Protein AF-A0A2K3KKZ9-F1 (afdb_monomer_lite)

Sequence (57 aa):
MSKILRVLNAVRSLEIGISLSIQQYKLLTPSVLIGRLINAHQHLLALRISEYLGMNQ

Foldseek 3Di:
DVLLVVLVCVCCPPVNNDDADSVNSVVDDLVVVLVVCVVSVVNVVSVVNCVSVVVVD

Structure (mmCIF, N/CA/C/O backbone):
data_AF-A0A2K3KKZ9-F1
#
_entry.id   AF-A0A2K3KKZ9-F1
#
loop_
_atom_site.group_PDB
_atom_site.id
_atom_site.type_symbol
_atom_site.label_atom_id
_atom_site.label_alt_id
_atom_site.label_comp_id
_atom_site.label_asym_id
_atom_site.label_entity_id
_atom_site.label_seq_id
_atom_site.pdbx_PDB_ins_code
_atom_site.Cartn_x
_atom_site.Cartn_y
_atom_site.Cartn_z
_atom_site.occupancy
_atom_site.B_iso_or_equiv
_atom_site.auth_seq_id
_atom_site.auth_comp_id
_atom_site.auth_asym_id
_atom_site.auth_atom_id
_atom_site.pdbx_PDB_model_num
ATOM 1 N N . MET A 1 1 ? -10.154 2.310 11.996 1.00 63.31 1 MET A N 1
ATOM 2 C CA . MET A 1 1 ? -8.692 2.040 12.034 1.00 63.31 1 MET A CA 1
ATOM 3 C C . MET A 1 1 ? -8.234 0.847 11.196 1.00 63.31 1 MET A C 1
ATOM 5 O O . MET A 1 1 ? -7.272 0.994 10.456 1.00 63.31 1 MET A O 1
ATOM 9 N N . SER A 1 2 ? -8.910 -0.307 11.248 1.00 85.56 2 SER A N 1
ATOM 10 C CA . SER A 1 2 ? -8.446 -1.539 10.576 1.00 85.56 2 SER A CA 1
ATOM 11 C C . SER A 1 2 ? -8.304 -1.434 9.040 1.00 85.56 2 SER A C 1
ATOM 13 O O . SER A 1 2 ? -7.364 -1.986 8.473 1.00 85.56 2 SER A O 1
ATOM 15 N N . LYS A 1 3 ? -9.174 -0.668 8.356 1.00 88.44 3 LYS A N 1
ATOM 16 C CA . LYS A 1 3 ? -9.052 -0.422 6.903 1.00 88.44 3 LYS A CA 1
ATOM 17 C C . LYS A 1 3 ? -7.769 0.333 6.535 1.00 88.44 3 LYS A C 1
ATOM 19 O O . LYS A 1 3 ? -7.070 -0.077 5.619 1.00 88.44 3 LYS A O 1
ATOM 24 N N . ILE A 1 4 ? -7.436 1.371 7.303 1.00 90.19 4 ILE A N 1
ATOM 25 C CA . ILE A 1 4 ? -6.259 2.225 7.088 1.00 90.19 4 ILE A CA 1
ATOM 26 C C . ILE A 1 4 ? -4.963 1.415 7.195 1.00 90.19 4 ILE A C 1
ATOM 28 O O . ILE A 1 4 ? -4.103 1.514 6.329 1.00 90.19 4 ILE A O 1
ATOM 32 N N . LEU A 1 5 ? -4.837 0.584 8.235 1.00 92.38 5 LEU A N 1
ATOM 33 C CA . LEU A 1 5 ? -3.645 -0.245 8.432 1.00 92.38 5 LEU A CA 1
ATOM 34 C C . LEU A 1 5 ? -3.473 -1.288 7.323 1.00 92.38 5 LEU A C 1
ATOM 36 O O . LEU A 1 5 ? -2.355 -1.498 6.870 1.00 92.38 5 LEU A O 1
ATOM 40 N N . ARG A 1 6 ? -4.565 -1.896 6.840 1.00 94.00 6 ARG A N 1
ATOM 41 C CA . ARG A 1 6 ? -4.500 -2.835 5.708 1.00 94.00 6 ARG A CA 1
ATOM 42 C C . ARG A 1 6 ? -4.010 -2.161 4.430 1.00 94.00 6 ARG A C 1
ATOM 44 O O . ARG A 1 6 ? -3.130 -2.703 3.772 1.00 94.00 6 ARG A O 1
ATOM 51 N N . VAL A 1 7 ? -4.524 -0.971 4.119 1.00 94.81 7 VAL A N 1
ATOM 52 C CA . VAL A 1 7 ? -4.064 -0.202 2.955 1.00 94.81 7 VAL A CA 1
ATOM 53 C C . VAL A 1 7 ? -2.596 0.198 3.114 1.00 94.81 7 VAL A C 1
ATOM 55 O O . VAL A 1 7 ? -1.814 -0.002 2.192 1.00 94.81 7 VAL A O 1
ATOM 58 N N . LEU A 1 8 ? -2.190 0.684 4.292 1.00 94.31 8 LEU A N 1
ATOM 59 C CA . LEU A 1 8 ? -0.791 1.028 4.574 1.00 94.31 8 LEU A CA 1
ATOM 60 C C . LEU A 1 8 ? 0.158 -0.163 4.443 1.00 94.31 8 LEU A C 1
ATOM 62 O O . LEU A 1 8 ? 1.245 -0.006 3.898 1.00 94.31 8 LEU A O 1
ATOM 66 N N . ASN A 1 9 ? -0.243 -1.340 4.917 1.00 94.19 9 ASN A N 1
ATOM 67 C CA . ASN A 1 9 ? 0.564 -2.549 4.782 1.00 94.19 9 ASN A CA 1
ATOM 68 C C . ASN A 1 9 ? 0.693 -2.975 3.316 1.00 94.19 9 ASN A C 1
ATOM 70 O O . ASN A 1 9 ? 1.787 -3.328 2.893 1.00 94.19 9 ASN A O 1
ATOM 74 N N . ALA A 1 10 ? -0.390 -2.892 2.537 1.00 94.94 10 ALA A N 1
ATOM 75 C CA . ALA A 1 10 ? -0.366 -3.244 1.120 1.00 94.94 10 ALA A CA 1
ATOM 76 C C . ALA A 1 10 ? 0.603 -2.354 0.326 1.00 94.94 10 ALA A C 1
ATOM 78 O O . ALA A 1 10 ? 1.432 -2.858 -0.425 1.00 94.94 10 ALA A O 1
ATOM 79 N N . VAL A 1 11 ? 0.550 -1.035 0.531 1.00 94.44 11 VAL A N 1
ATOM 80 C CA . VAL A 1 11 ? 1.381 -0.086 -0.234 1.00 94.44 11 VAL A CA 1
ATOM 81 C C . VAL A 1 11 ? 2.846 -0.072 0.213 1.00 94.44 11 VAL A C 1
ATOM 83 O O . VAL A 1 11 ? 3.723 0.237 -0.587 1.00 94.44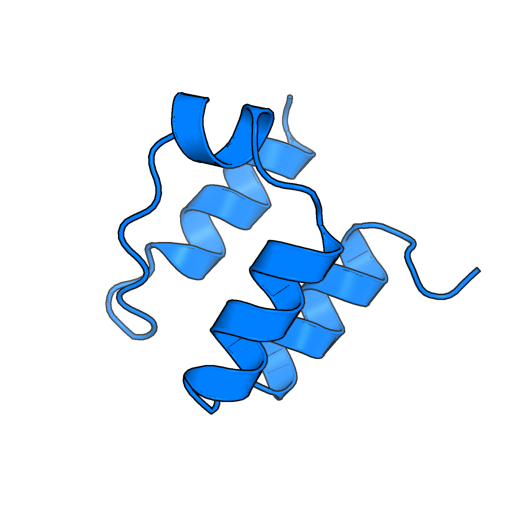 11 VAL A O 1
ATOM 86 N N . ARG A 1 12 ? 3.127 -0.441 1.469 1.00 93.75 12 ARG A N 1
ATOM 87 C CA . ARG A 1 12 ? 4.493 -0.579 2.003 1.00 93.75 12 ARG A CA 1
ATOM 88 C C . ARG A 1 12 ? 5.121 -1.949 1.746 1.00 93.75 12 ARG A C 1
ATOM 90 O O . ARG A 1 12 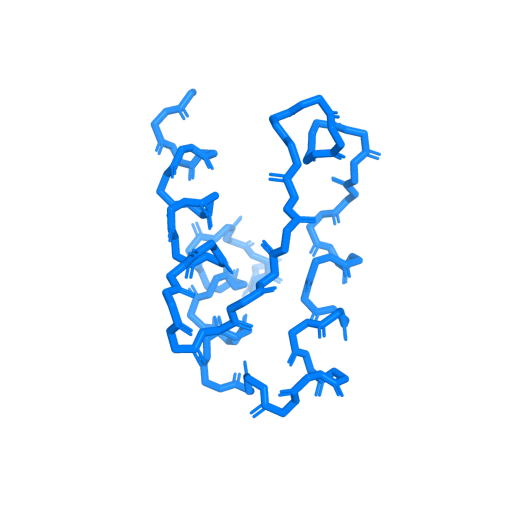? 6.2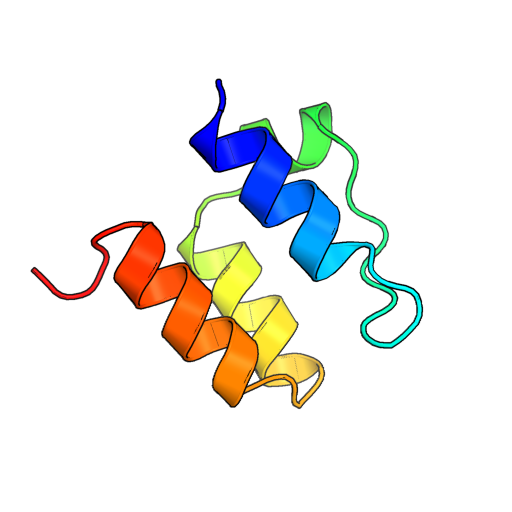54 -2.160 2.171 1.00 93.75 12 ARG A O 1
ATOM 97 N N . SER A 1 13 ? 4.403 -2.881 1.112 1.00 94.06 13 SER A N 1
ATOM 98 C CA . SER A 1 13 ? 4.978 -4.171 0.723 1.00 94.06 13 SER A CA 1
ATOM 99 C C . SER A 1 13 ? 6.253 -3.950 -0.093 1.00 94.06 13 SER A C 1
ATOM 101 O O . SER A 1 13 ? 6.318 -3.011 -0.888 1.00 94.06 13 SER A O 1
ATOM 103 N N . LEU A 1 14 ? 7.259 -4.810 0.091 1.00 89.38 14 LEU A N 1
ATOM 104 C CA . LEU A 1 14 ? 8.554 -4.704 -0.595 1.00 89.38 14 LEU A CA 1
ATOM 105 C C . LEU A 1 14 ? 8.409 -4.696 -2.124 1.00 89.38 14 LEU A C 1
ATOM 107 O O . LEU A 1 14 ? 9.172 -4.024 -2.805 1.00 89.38 14 LEU A O 1
ATOM 111 N N . GLU A 1 15 ? 7.395 -5.382 -2.646 1.00 88.62 15 GLU A N 1
ATOM 112 C CA . GLU A 1 15 ? 7.081 -5.441 -4.079 1.00 88.62 15 GLU A CA 1
ATOM 113 C C . GLU A 1 15 ? 6.557 -4.107 -4.644 1.00 88.62 15 GLU A C 1
ATOM 115 O O . GLU A 1 15 ? 6.584 -3.894 -5.852 1.00 88.62 15 GLU A O 1
ATOM 120 N N . ILE A 1 16 ? 6.076 -3.205 -3.779 1.00 92.62 16 ILE A N 1
ATOM 121 C CA . ILE A 1 16 ? 5.412 -1.949 -4.166 1.00 92.62 16 ILE A CA 1
ATOM 122 C C . ILE A 1 16 ? 6.223 -0.724 -3.759 1.00 92.62 16 ILE A C 1
ATOM 124 O O . ILE A 1 16 ? 6.276 0.252 -4.504 1.00 92.62 16 ILE A O 1
ATOM 128 N N . GLY A 1 17 ? 6.862 -0.762 -2.589 1.00 89.00 17 GLY A N 1
ATOM 129 C CA . GLY A 1 17 ? 7.864 0.224 -2.189 1.00 89.00 17 GLY A CA 1
ATOM 130 C C . GLY A 1 17 ? 7.336 1.643 -1.946 1.00 89.00 17 GLY A C 1
ATOM 131 O O . GLY A 1 17 ? 8.129 2.585 -1.908 1.00 89.00 17 GLY A O 1
ATOM 132 N N . ILE A 1 18 ? 6.025 1.842 -1.753 1.00 89.62 18 ILE A N 1
ATOM 133 C CA . ILE A 1 18 ? 5.486 3.170 -1.436 1.00 89.62 18 ILE A CA 1
ATOM 134 C C . ILE A 1 18 ? 5.701 3.461 0.052 1.00 89.62 18 ILE A C 1
ATOM 136 O O . ILE A 1 18 ? 4.942 3.047 0.934 1.00 89.62 18 ILE A O 1
ATOM 140 N N . SER A 1 19 ? 6.730 4.257 0.323 1.00 89.12 19 SER A N 1
ATOM 141 C CA . SER A 1 19 ? 7.006 4.814 1.646 1.00 89.12 19 SER A CA 1
ATOM 142 C C . SER A 1 19 ? 5.962 5.870 2.014 1.00 89.12 19 SER A C 1
ATOM 144 O O . SER A 1 19 ? 6.046 7.026 1.601 1.00 89.12 19 SER A O 1
ATOM 146 N N . LEU A 1 20 ? 4.958 5.474 2.797 1.00 90.81 20 LEU A N 1
ATOM 147 C CA . LEU A 1 20 ? 3.892 6.364 3.265 1.00 90.81 20 LEU A CA 1
ATOM 148 C C . LEU A 1 20 ? 3.695 6.218 4.771 1.00 90.81 20 LEU A C 1
ATOM 150 O O . LEU A 1 20 ? 3.361 5.132 5.233 1.00 90.81 20 LEU A O 1
ATOM 154 N N . SER A 1 21 ? 3.863 7.278 5.560 1.00 90.94 21 SER A N 1
ATOM 155 C CA . SER A 1 21 ? 3.604 7.265 7.007 1.00 90.94 21 SER A CA 1
ATOM 156 C C . SER A 1 21 ? 2.097 7.256 7.319 1.00 90.94 21 SER A C 1
ATOM 158 O O . SER A 1 21 ? 1.272 7.642 6.493 1.00 90.94 21 SER A O 1
ATOM 160 N N . ILE A 1 22 ? 1.705 6.839 8.530 1.00 90.31 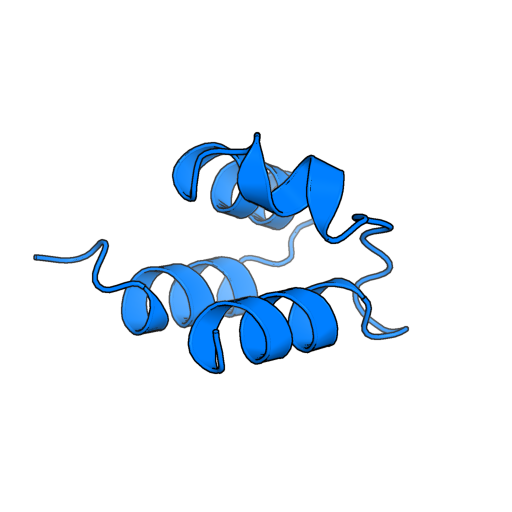22 ILE A N 1
ATOM 161 C CA . ILE A 1 22 ? 0.292 6.894 8.957 1.00 90.31 22 ILE A CA 1
ATOM 162 C C . ILE A 1 22 ? -0.236 8.336 8.989 1.00 90.31 22 ILE A C 1
ATOM 164 O O . ILE A 1 22 ? -1.401 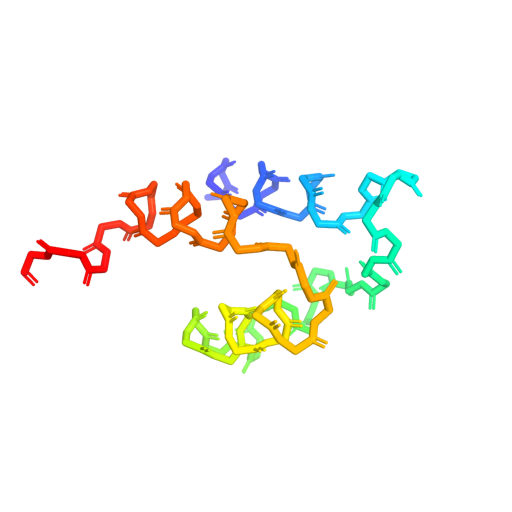8.572 8.682 1.00 90.31 22 ILE A O 1
ATOM 168 N N . GLN A 1 23 ? 0.613 9.305 9.340 1.00 91.69 23 GLN A N 1
ATOM 169 C CA . GLN A 1 23 ? 0.252 10.722 9.343 1.00 91.69 23 GLN A CA 1
ATOM 170 C C . GLN A 1 23 ? 0.061 11.236 7.915 1.00 91.69 23 GLN A C 1
ATOM 172 O O . GLN A 1 23 ? -0.948 11.873 7.633 1.00 91.69 23 GLN A O 1
ATOM 177 N N . GLN A 1 24 ? 0.971 10.885 7.002 1.00 91.06 24 GLN A N 1
ATOM 178 C CA . GLN A 1 24 ? 0.841 11.226 5.586 1.00 91.06 24 GLN A CA 1
ATOM 179 C C . GLN A 1 24 ? -0.428 10.618 4.990 1.00 91.06 24 GLN A C 1
ATOM 181 O O . GLN A 1 24 ? -1.168 11.325 4.323 1.00 91.06 24 GLN A O 1
ATOM 186 N N . TYR A 1 25 ? -0.726 9.348 5.283 1.00 90.44 25 TYR A N 1
ATOM 187 C CA . TYR A 1 25 ? -1.961 8.703 4.837 1.00 90.44 25 TYR A CA 1
ATOM 188 C C . TYR A 1 25 ? -3.212 9.451 5.314 1.00 90.44 25 TYR A C 1
ATOM 190 O O . TYR A 1 25 ? -4.138 9.633 4.539 1.00 90.44 25 TYR A O 1
ATOM 198 N N . LYS A 1 26 ? -3.253 9.901 6.576 1.00 89.06 26 LYS A N 1
ATOM 199 C CA . LYS A 1 26 ? -4.412 10.632 7.123 1.00 89.06 26 LYS A CA 1
ATOM 200 C C . LYS A 1 26 ? -4.653 11.983 6.447 1.00 89.06 26 LYS A C 1
ATOM 202 O O . LYS A 1 26 ? -5.794 12.423 6.396 1.00 89.06 26 LYS A O 1
ATOM 207 N N . LEU A 1 27 ? -3.592 12.636 5.978 1.00 92.75 27 LEU A N 1
ATOM 208 C CA . LEU A 1 27 ? -3.675 13.905 5.249 1.00 92.75 27 LEU A CA 1
ATOM 209 C C . LEU A 1 27 ? -3.978 13.704 3.759 1.00 92.75 27 LEU A C 1
ATOM 211 O O . LEU A 1 27 ? -4.368 14.641 3.069 1.00 92.75 27 LEU A O 1
ATOM 215 N N . LEU A 1 28 ? -3.771 12.490 3.255 1.00 90.69 28 LEU A N 1
ATOM 216 C CA . LEU A 1 28 ? -3.895 12.149 1.852 1.00 90.69 28 LEU A CA 1
ATOM 217 C C . LEU A 1 28 ? -5.316 11.669 1.545 1.00 90.69 28 LEU A C 1
ATOM 219 O O . LEU A 1 28 ? -5.859 10.805 2.232 1.00 90.69 28 LEU A O 1
ATOM 223 N N . THR A 1 29 ? -5.920 12.191 0.479 1.00 92.00 29 THR A N 1
ATOM 224 C CA . THR A 1 29 ? -7.202 11.657 0.008 1.00 92.00 29 THR A CA 1
ATOM 225 C C . THR A 1 29 ? -6.988 10.299 -0.673 1.00 92.00 29 THR A C 1
ATOM 227 O O . THR A 1 29 ? -5.946 10.090 -1.307 1.00 92.00 29 THR A O 1
ATOM 230 N N . PRO A 1 30 ? -7.962 9.370 -0.604 1.00 91.50 30 PRO A N 1
ATOM 231 C CA . PRO A 1 30 ? -7.887 8.088 -1.306 1.00 91.50 30 PRO A CA 1
ATOM 232 C C . PRO A 1 30 ? -7.512 8.227 -2.786 1.00 91.50 30 PRO A C 1
ATOM 234 O O . PRO A 1 30 ? -6.647 7.503 -3.270 1.00 91.50 30 PRO A O 1
ATOM 237 N N . SER A 1 31 ? -8.067 9.221 -3.485 1.00 95.00 31 SER A N 1
ATOM 238 C CA . SER A 1 31 ? -7.792 9.478 -4.904 1.00 95.00 31 SER A CA 1
ATOM 239 C C . SER A 1 31 ? -6.317 9.761 -5.195 1.00 95.00 31 SER A C 1
ATOM 241 O O . SER A 1 31 ? -5.790 9.291 -6.200 1.00 95.00 31 SER A O 1
ATOM 243 N N . VAL A 1 32 ? -5.615 10.471 -4.305 1.00 95.44 32 VAL A N 1
ATOM 244 C CA . VAL A 1 32 ? -4.176 10.725 -4.473 1.00 95.44 32 VAL A CA 1
ATOM 245 C C . VAL A 1 32 ? -3.375 9.433 -4.297 1.00 95.44 32 VAL A C 1
ATOM 247 O O . VAL A 1 32 ? -2.393 9.228 -5.009 1.00 95.44 32 VAL A O 1
ATOM 250 N N . LEU A 1 33 ? -3.785 8.535 -3.391 1.00 95.00 33 LEU A N 1
ATOM 251 C CA . LEU A 1 33 ? -3.114 7.241 -3.225 1.00 95.00 33 LEU A CA 1
ATOM 252 C C . LEU A 1 33 ? -3.267 6.391 -4.483 1.00 95.00 33 LEU A C 1
ATOM 254 O O . LEU A 1 33 ? -2.286 5.841 -4.978 1.00 95.00 33 LEU A O 1
ATOM 258 N N . ILE A 1 34 ? -4.489 6.329 -5.007 1.00 96.31 34 ILE A N 1
ATOM 259 C CA . ILE A 1 34 ? -4.800 5.623 -6.249 1.00 96.31 34 ILE A CA 1
ATOM 260 C C . ILE A 1 34 ? -3.982 6.194 -7.412 1.00 96.31 34 ILE A C 1
ATOM 262 O O . ILE A 1 34 ? -3.346 5.429 -8.131 1.00 96.31 34 ILE A O 1
ATOM 266 N N . GLY A 1 35 ? -3.895 7.520 -7.547 1.00 96.25 35 GLY A N 1
ATOM 267 C CA . GLY A 1 35 ? -3.059 8.160 -8.567 1.00 96.25 35 GLY A CA 1
ATOM 268 C C . GLY A 1 35 ? -1.577 7.784 -8.456 1.00 96.25 35 GLY A C 1
ATOM 269 O O . GLY A 1 35 ? -0.941 7.478 -9.461 1.00 96.25 35 GLY A O 1
ATOM 270 N N . ARG A 1 36 ? -1.026 7.722 -7.236 1.00 95.00 36 ARG A N 1
ATOM 271 C CA . ARG A 1 36 ? 0.360 7.269 -7.012 1.00 95.00 36 ARG A CA 1
ATOM 272 C C . ARG A 1 36 ? 0.567 5.813 -7.419 1.00 95.00 36 ARG A C 1
ATOM 274 O O . ARG A 1 36 ? 1.582 5.507 -8.031 1.00 95.00 36 ARG A O 1
ATOM 281 N N . LEU A 1 37 ? -0.384 4.936 -7.104 1.00 96.06 37 LEU A N 1
ATOM 282 C CA . LEU A 1 37 ? -0.329 3.528 -7.499 1.00 96.06 37 LEU A CA 1
ATOM 283 C C . LEU A 1 37 ? -0.386 3.369 -9.021 1.00 96.06 37 LEU A C 1
ATOM 285 O O . LEU A 1 37 ? 0.392 2.603 -9.579 1.00 96.06 37 LEU A O 1
ATOM 289 N N . ILE A 1 38 ? -1.247 4.131 -9.698 1.00 96.81 38 ILE A N 1
ATOM 290 C CA . ILE A 1 38 ? -1.333 4.142 -11.165 1.00 96.81 38 ILE A CA 1
ATOM 291 C C . ILE A 1 38 ? -0.014 4.620 -11.781 1.00 96.81 38 ILE A C 1
ATOM 293 O O . ILE A 1 38 ? 0.508 3.958 -12.674 1.00 96.81 38 ILE A O 1
ATOM 297 N N . ASN A 1 39 ? 0.558 5.714 -11.270 1.00 95.81 39 ASN A N 1
ATOM 298 C CA . ASN A 1 39 ? 1.844 6.237 -11.743 1.00 95.81 39 ASN A CA 1
ATOM 299 C C . ASN A 1 39 ? 3.013 5.275 -11.476 1.00 95.81 39 ASN A C 1
ATOM 301 O O . ASN A 1 39 ? 4.004 5.308 -12.194 1.00 95.81 39 ASN A O 1
ATOM 305 N N . ALA A 1 40 ? 2.896 4.414 -10.462 1.00 94.38 40 ALA A N 1
ATOM 306 C CA . ALA A 1 40 ? 3.860 3.361 -10.148 1.00 94.38 40 ALA A CA 1
ATOM 307 C C . ALA A 1 40 ? 3.595 2.038 -10.901 1.00 94.38 40 ALA A C 1
ATOM 309 O O . ALA A 1 40 ? 4.171 1.012 -10.546 1.00 94.38 40 ALA A O 1
ATOM 310 N N . HIS A 1 41 ? 2.703 2.034 -11.900 1.00 95.75 41 HIS A N 1
ATOM 311 C CA . HIS A 1 41 ? 2.271 0.848 -12.654 1.00 95.75 41 HIS A CA 1
ATOM 312 C C . HIS A 1 41 ? 1.601 -0.257 -11.811 1.00 95.75 41 HIS A C 1
ATOM 314 O O . HIS A 1 41 ? 1.425 -1.389 -12.259 1.00 95.75 41 HIS A O 1
ATOM 320 N N . GLN A 1 42 ? 1.140 0.072 -10.602 1.00 96.75 42 GLN A N 1
ATOM 321 C CA . GLN A 1 42 ? 0.447 -0.835 -9.679 1.00 96.75 42 GLN A CA 1
ATOM 322 C C . GLN A 1 42 ? -1.069 -0.828 -9.923 1.00 96.75 42 GLN A C 1
ATOM 324 O O . GLN A 1 42 ? -1.870 -0.634 -9.006 1.00 96.75 42 GLN A O 1
ATOM 329 N N . HIS A 1 43 ? -1.482 -1.012 -11.180 1.00 96.44 43 HIS A N 1
ATOM 330 C CA . HIS A 1 43 ? -2.874 -0.826 -11.611 1.00 96.44 43 HIS A CA 1
ATOM 331 C C . HIS A 1 43 ? -3.851 -1.794 -10.932 1.00 96.44 43 HIS A C 1
ATOM 333 O O . HIS A 1 43 ? -4.916 -1.380 -10.476 1.00 96.44 43 HIS A O 1
ATOM 339 N N . LEU A 1 44 ? -3.475 -3.073 -10.805 1.00 96.19 44 LEU A N 1
ATOM 340 C CA . LEU A 1 44 ? -4.314 -4.065 -10.131 1.00 96.19 44 LEU A CA 1
ATOM 341 C C . LEU A 1 44 ? -4.4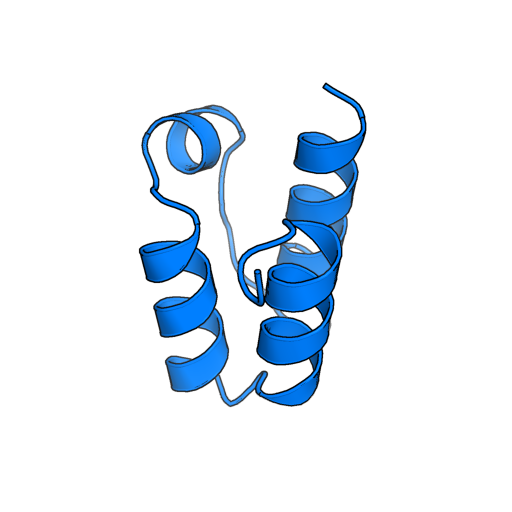98 -3.717 -8.650 1.00 96.19 44 LEU A C 1
ATOM 343 O O . LEU A 1 44 ? -5.617 -3.773 -8.147 1.00 96.19 44 LEU A O 1
ATOM 347 N N . LEU A 1 45 ? -3.430 -3.310 -7.954 1.00 96.44 45 LEU A N 1
ATOM 348 C CA . LEU A 1 45 ? -3.559 -2.901 -6.558 1.00 96.44 45 LEU A CA 1
ATOM 349 C C . LEU A 1 45 ? -4.404 -1.628 -6.422 1.00 96.44 45 LEU A C 1
ATOM 351 O O . LEU A 1 45 ? -5.227 -1.547 -5.512 1.00 96.44 45 LEU A O 1
ATOM 355 N N . ALA A 1 46 ? -4.227 -0.656 -7.320 1.00 96.94 46 ALA A N 1
ATOM 356 C CA . ALA A 1 46 ? -5.031 0.561 -7.341 1.00 96.94 46 ALA A CA 1
ATOM 357 C C . ALA A 1 46 ? -6.531 0.234 -7.423 1.00 96.94 46 ALA A C 1
ATOM 359 O O . ALA A 1 46 ? -7.311 0.748 -6.623 1.00 96.94 46 ALA A O 1
ATOM 360 N N . LEU A 1 47 ? -6.914 -0.687 -8.313 1.00 96.75 47 LEU A N 1
ATOM 361 C CA . LEU A 1 47 ? -8.290 -1.168 -8.432 1.00 96.75 47 LEU A CA 1
ATOM 362 C C . LEU A 1 47 ? -8.772 -1.867 -7.151 1.00 96.75 47 LEU A C 1
ATOM 364 O O . LEU A 1 47 ? -9.836 -1.553 -6.628 1.00 96.75 47 LEU A O 1
ATOM 368 N N . ARG A 1 48 ? -7.975 -2.778 -6.583 1.00 95.94 48 ARG A N 1
ATOM 369 C CA . ARG A 1 48 ? -8.362 -3.493 -5.353 1.00 95.94 48 ARG A CA 1
ATOM 370 C C . ARG A 1 48 ? -8.542 -2.559 -4.162 1.00 95.94 48 ARG A C 1
ATOM 372 O O . ARG A 1 48 ? -9.443 -2.757 -3.349 1.00 95.94 48 ARG A O 1
ATOM 379 N N . ILE A 1 49 ? -7.694 -1.538 -4.042 1.00 95.25 49 ILE A N 1
ATOM 380 C CA . ILE A 1 49 ? -7.801 -0.545 -2.971 1.00 95.25 49 ILE A CA 1
ATOM 381 C C . ILE A 1 49 ? -9.006 0.370 -3.200 1.00 95.25 49 ILE A C 1
ATOM 383 O O . ILE A 1 49 ? -9.695 0.674 -2.228 1.00 95.25 49 ILE A O 1
ATOM 387 N N . SER A 1 50 ? -9.301 0.785 -4.437 1.00 95.75 50 SER A N 1
ATOM 388 C CA . SER A 1 50 ? -10.475 1.622 -4.716 1.00 95.75 50 SER A CA 1
ATOM 389 C C . SER A 1 50 ? -11.783 0.880 -4.415 1.00 95.75 50 SER A C 1
ATOM 391 O O . SER A 1 50 ? -12.655 1.439 -3.748 1.00 95.75 50 SER A O 1
ATOM 393 N N . GLU A 1 51 ? -11.878 -0.402 -4.787 1.00 95.44 51 GLU A N 1
ATOM 394 C CA . GLU A 1 51 ? -12.980 -1.302 -4.419 1.00 95.44 51 GLU A CA 1
ATOM 395 C C . GLU A 1 51 ? -13.102 -1.439 -2.894 1.00 95.44 51 GLU A C 1
ATOM 397 O O . GLU A 1 51 ? -14.172 -1.236 -2.320 1.00 95.44 51 GLU A O 1
ATOM 402 N N . TYR A 1 52 ? -11.991 -1.719 -2.206 1.00 95.12 52 TYR A N 1
ATOM 403 C CA . TYR A 1 52 ? -11.966 -1.907 -0.753 1.00 95.12 52 TYR A CA 1
ATOM 404 C C . TYR A 1 52 ? -12.353 -0.644 0.038 1.00 95.12 52 TYR A C 1
ATOM 406 O O . TYR A 1 52 ? -12.926 -0.722 1.135 1.00 95.12 52 TYR A O 1
ATOM 414 N N . LEU A 1 53 ? -12.030 0.531 -0.508 1.00 93.31 53 LEU A N 1
ATOM 415 C CA . LEU A 1 53 ? -12.405 1.828 0.049 1.00 93.31 53 LEU A CA 1
ATOM 416 C C . LEU A 1 53 ? -13.818 2.273 -0.356 1.00 93.31 53 LEU A C 1
ATOM 418 O O . LEU A 1 53 ? -14.286 3.270 0.185 1.00 93.31 53 LEU A O 1
ATOM 422 N N . GLY A 1 54 ? -14.509 1.527 -1.226 1.00 93.44 54 GLY A N 1
ATOM 423 C CA . GLY A 1 54 ? -15.871 1.839 -1.663 1.00 93.44 54 GLY A CA 1
ATOM 424 C C . GLY A 1 54 ? -15.948 3.034 -2.612 1.00 93.44 54 GLY A C 1
ATOM 425 O O . GLY A 1 54 ? -16.960 3.715 -2.644 1.00 93.44 54 GLY A O 1
ATOM 426 N N . MET A 1 55 ? -14.885 3.309 -3.374 1.00 90.81 55 MET A N 1
ATOM 427 C CA . MET A 1 55 ? -14.828 4.439 -4.318 1.00 90.81 55 MET A CA 1
ATOM 428 C C . MET A 1 55 ? -15.598 4.183 -5.629 1.00 90.81 55 MET A C 1
ATOM 430 O O . MET A 1 55 ? -15.597 5.041 -6.504 1.00 90.81 55 MET A O 1
ATOM 434 N N . ASN A 1 56 ? -16.194 2.997 -5.785 1.00 76.56 56 ASN A N 1
ATOM 435 C CA . ASN A 1 56 ? -16.925 2.546 -6.974 1.00 76.56 56 ASN A CA 1
ATOM 436 C C . ASN A 1 56 ? -18.458 2.560 -6.767 1.00 76.56 56 ASN A C 1
ATOM 438 O O . ASN A 1 56 ? -19.165 1.752 -7.365 1.00 76.56 56 ASN A O 1
ATOM 442 N N . GLN A 1 57 ? -18.964 3.393 -5.852 1.00 59.16 57 GLN A N 1
ATOM 443 C CA . GLN A 1 57 ? -20.395 3.547 -5.559 1.00 59.16 57 GLN A CA 1
ATOM 444 C C . GLN A 1 57 ? -20.850 4.979 -5.805 1.00 59.16 57 GLN A C 1
ATOM 446 O O . GLN A 1 57 ? -20.059 5.897 -5.491 1.00 59.16 57 GLN A O 1
#

pLDDT: mean 91.86, std 6.81, range [59.16, 96.94]

Organism: Trifolium pratense (NCBI:txid57577)

Radius of gyration: 10.37 Å; chains: 1; bounding box: 29×19×25 Å

Secondary structure (DSSP, 8-state):
-HHHHHHHHHHTSTTT-----HHHHHHS-HHHHHHHHHHTT-HHHHHHHHHHTTTT-

InterPro domains:
  IPR016534 Vacuolar protein sorting-associated protein 16 [PTHR12811] (1-57)